Protein AF-F9P4R7-F1 (afdb_monomer_lite)

Organism: NCBI:txid1035184

Radius of gyration: 28.3 Å; chains: 1; bounding box: 42×33×76 Å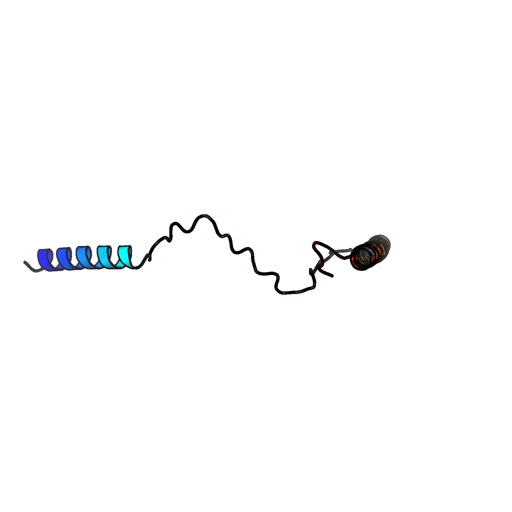

InterPro domains:
  IPR000709 Leu/Ile/Val-binding protein [PR00337] (41-57)
  IPR000709 Leu/Ile/Val-binding protein [PR00337] (63-79)
  IPR028081 Leucine-binding protein domain [PF13458] (40-80)
  IPR028082 Periplasmic binding protein-like I [SSF53822] (40-80)
  IPR051010 Branched-chain amino acid transport protein [PTHR30483] (1-80)

Secondary structure (DSSP, 8-state):
-HHHHHHHHHHHHHHHHHHHS----------------SSS---------SSTTHHHHHHHHHHHHHHHHHHHHTT-BTTB-

pLDDT: mean 80.49, std 16.18, range [48.25, 98.19]

Structure (mmCIF, N/CA/C/O backbone):
data_AF-F9P4R7-F1
#
_entry.id   AF-F9P4R7-F1
#
loop_
_atom_site.group_PDB
_atom_site.id
_atom_site.type_symbol
_atom_site.label_atom_id
_atom_site.label_alt_id
_atom_site.label_comp_id
_atom_site.label_asym_id
_atom_site.label_entity_id
_atom_site.label_seq_id
_atom_site.pdbx_PDB_ins_code
_atom_site.Cartn_x
_atom_site.Cartn_y
_atom_site.Cartn_z
_atom_site.occupancy
_atom_site.B_iso_or_equiv
_atom_site.auth_seq_id
_atom_site.auth_comp_id
_atom_site.auth_asym_id
_atom_site.auth_atom_id
_atom_site.pdbx_PDB_model_num
ATOM 1 N N . MET A 1 1 ? 27.128 23.534 63.347 1.00 55.31 1 MET A N 1
ATOM 2 C CA . MET A 1 1 ? 25.736 23.919 63.004 1.00 55.31 1 MET A CA 1
ATOM 3 C C . MET A 1 1 ? 25.509 24.092 61.500 1.00 55.31 1 MET A C 1
ATOM 5 O O . MET A 1 1 ? 24.564 23.509 60.996 1.00 55.31 1 MET A O 1
ATOM 9 N N . LYS A 1 2 ? 26.410 24.753 60.752 1.00 55.84 2 LYS A N 1
ATOM 10 C CA . LYS A 1 2 ? 26.302 24.936 59.283 1.00 55.84 2 LYS A CA 1
ATOM 11 C C . LYS A 1 2 ? 26.153 23.625 58.478 1.00 55.84 2 LYS A C 1
ATOM 13 O O . LYS A 1 2 ? 25.298 23.535 57.611 1.00 55.84 2 LYS A O 1
ATOM 18 N N . LYS A 1 3 ? 26.906 22.572 58.837 1.00 59.25 3 LYS A N 1
ATOM 19 C CA . LYS A 1 3 ? 26.812 21.241 58.195 1.00 59.25 3 LYS A CA 1
ATOM 20 C C . LYS A 1 3 ? 25.497 20.500 58.482 1.00 59.25 3 LYS A C 1
ATOM 22 O O . LYS A 1 3 ? 25.064 19.710 57.658 1.00 59.25 3 LYS A O 1
ATOM 27 N N . ARG A 1 4 ? 24.859 20.763 59.632 1.00 67.44 4 ARG A N 1
ATOM 28 C CA . ARG A 1 4 ? 23.568 20.152 59.999 1.00 67.44 4 ARG A CA 1
ATOM 29 C C . ARG A 1 4 ? 22.420 20.796 59.219 1.00 67.44 4 ARG A C 1
ATOM 31 O O . ARG A 1 4 ? 21.574 20.082 58.713 1.00 67.44 4 ARG A O 1
ATOM 38 N N . ILE A 1 5 ? 22.471 22.118 59.035 1.00 74.31 5 ILE A N 1
ATOM 39 C CA . ILE A 1 5 ? 21.507 22.866 58.213 1.00 74.31 5 ILE A CA 1
ATOM 40 C C . ILE A 1 5 ? 21.619 22.458 56.736 1.00 74.31 5 ILE A C 1
ATOM 42 O O . ILE A 1 5 ? 20.604 22.222 56.091 1.00 74.31 5 ILE A O 1
ATOM 46 N N . ALA A 1 6 ? 22.844 22.296 56.220 1.00 76.50 6 ALA A N 1
ATOM 47 C CA . ALA A 1 6 ? 23.065 21.813 54.857 1.00 76.50 6 ALA A CA 1
ATOM 48 C C . ALA A 1 6 ? 22.511 20.391 54.636 1.00 76.50 6 ALA A C 1
ATOM 50 O O . ALA A 1 6 ? 21.867 20.138 53.622 1.00 76.50 6 ALA A O 1
ATOM 51 N N . LEU A 1 7 ? 22.696 19.480 55.603 1.00 77.69 7 LEU A N 1
ATOM 52 C CA . LEU A 1 7 ? 22.134 18.125 55.533 1.00 77.69 7 LEU A CA 1
ATOM 53 C C . LEU A 1 7 ? 20.599 18.129 55.547 1.00 77.69 7 LEU A C 1
ATOM 55 O O . LEU A 1 7 ? 19.979 17.384 54.793 1.00 77.69 7 LEU A O 1
ATOM 59 N N . SER A 1 8 ? 19.985 18.981 56.373 1.00 77.06 8 SER A N 1
ATOM 60 C CA . SER A 1 8 ? 18.526 19.112 56.445 1.00 77.06 8 SER A CA 1
ATOM 61 C C . SER A 1 8 ? 17.924 19.666 55.151 1.00 77.06 8 SER A C 1
ATOM 63 O O . SER A 1 8 ? 16.875 19.194 54.724 1.00 77.06 8 SER A O 1
ATOM 65 N N . PHE A 1 9 ? 18.600 20.611 54.490 1.00 82.06 9 PHE A N 1
ATOM 66 C CA . PHE A 1 9 ? 18.164 21.133 53.190 1.00 82.06 9 PHE A CA 1
ATOM 67 C C . PHE A 1 9 ? 18.246 20.085 52.078 1.00 82.06 9 PHE A C 1
ATOM 69 O O . PHE A 1 9 ? 17.318 19.975 51.281 1.00 82.06 9 PHE A O 1
ATOM 76 N N . VAL A 1 10 ? 19.316 19.286 52.048 1.00 84.06 10 VAL A N 1
ATOM 77 C CA . VAL A 1 10 ? 19.453 18.185 51.082 1.00 84.06 10 VAL A CA 1
ATOM 78 C C . VAL A 1 10 ? 18.367 17.133 51.300 1.00 84.06 10 VAL A C 1
ATOM 80 O O . VAL A 1 10 ? 17.746 16.698 50.338 1.00 84.06 10 VAL A O 1
ATOM 83 N N . ALA A 1 11 ? 18.077 16.766 52.551 1.00 82.38 11 ALA A N 1
ATOM 84 C CA . ALA A 1 11 ? 17.010 15.814 52.852 1.00 82.38 11 ALA A CA 1
ATOM 85 C C . ALA A 1 11 ? 15.630 16.326 52.401 1.00 82.38 11 ALA A C 1
ATOM 87 O O . ALA A 1 11 ? 14.862 15.576 51.801 1.00 82.38 11 ALA A O 1
ATOM 88 N N . LEU A 1 12 ? 15.331 17.608 52.634 1.00 79.94 12 LEU A N 1
ATOM 89 C CA . LEU A 1 12 ? 14.053 18.206 52.246 1.00 79.94 12 LEU A CA 1
ATOM 90 C C . LEU A 1 12 ? 13.909 18.331 50.719 1.00 79.94 12 LEU A C 1
ATOM 92 O O . LEU A 1 12 ? 12.840 18.058 50.176 1.00 79.94 12 LEU A O 1
ATOM 96 N N . ALA A 1 13 ? 14.995 18.675 50.019 1.00 80.75 13 ALA A N 1
ATOM 97 C CA . ALA A 1 13 ? 15.025 18.731 48.560 1.00 80.75 13 ALA A CA 1
ATOM 98 C C . ALA A 1 13 ? 14.802 17.347 47.929 1.00 80.75 13 ALA A C 1
ATOM 100 O O . ALA A 1 13 ? 14.016 17.222 46.993 1.00 80.75 13 ALA A O 1
ATOM 101 N N . SER A 1 14 ? 15.419 16.297 48.477 1.00 77.06 14 SER A N 1
ATOM 102 C CA . SER A 1 14 ? 15.238 14.921 47.999 1.00 77.06 14 SER A CA 1
ATOM 103 C C . SER A 1 14 ? 13.793 14.432 48.134 1.00 77.06 14 SER A C 1
ATOM 105 O O . SER A 1 14 ? 13.286 13.767 47.235 1.00 77.06 14 SER A O 1
ATOM 107 N N . VAL A 1 15 ? 13.103 14.789 49.224 1.00 76.06 15 VAL A N 1
ATOM 108 C CA . VAL A 1 15 ? 11.682 14.444 49.420 1.00 76.06 15 VAL A CA 1
ATOM 109 C C . VAL A 1 15 ? 10.782 15.218 48.450 1.00 76.06 15 VAL A C 1
ATOM 111 O O . VAL A 1 15 ? 9.846 14.644 47.898 1.00 76.06 15 VAL A O 1
ATOM 114 N N . ALA A 1 16 ? 11.091 16.489 48.177 1.00 74.50 16 ALA A N 1
ATOM 115 C CA . ALA A 1 16 ? 10.362 17.287 47.189 1.00 74.50 16 ALA A CA 1
ATOM 116 C C . ALA A 1 16 ? 10.537 16.749 45.754 1.00 74.50 16 ALA A C 1
ATOM 118 O O . ALA A 1 16 ? 9.569 16.692 44.999 1.00 74.50 16 ALA A O 1
ATOM 119 N N . LEU A 1 17 ? 11.743 16.292 45.395 1.00 74.25 17 LEU A N 1
ATOM 120 C CA . LEU A 1 17 ? 12.015 15.611 44.122 1.00 74.25 17 LEU A CA 1
ATOM 121 C C . LEU A 1 17 ? 11.250 14.285 43.994 1.00 74.25 17 LEU A C 1
ATOM 123 O O . LEU A 1 17 ? 10.761 13.966 42.912 1.00 74.25 17 LEU A O 1
ATOM 127 N N . LEU A 1 18 ? 11.099 13.535 45.090 1.00 68.44 18 LEU A N 1
ATOM 128 C CA . LEU A 1 18 ? 10.370 12.265 45.083 1.00 68.44 18 LEU A CA 1
ATOM 129 C C . LEU A 1 18 ? 8.850 12.459 44.942 1.00 68.44 18 LEU A C 1
ATOM 131 O O . LEU A 1 18 ? 8.203 11.665 44.272 1.00 68.44 18 LEU A O 1
ATOM 135 N N . ALA A 1 19 ? 8.292 13.537 45.504 1.00 69.56 19 ALA A N 1
ATOM 136 C CA . ALA A 1 19 ? 6.885 13.911 45.320 1.00 69.56 19 ALA A CA 1
ATOM 137 C C . ALA A 1 19 ? 6.592 14.547 43.941 1.00 69.56 19 ALA A C 1
ATOM 139 O O . ALA A 1 19 ? 5.445 14.554 43.498 1.00 69.56 19 ALA A O 1
ATOM 140 N N . ALA A 1 20 ? 7.616 15.076 43.258 1.00 65.88 20 ALA A N 1
ATOM 141 C CA . ALA A 1 20 ? 7.516 15.624 41.902 1.00 65.88 20 ALA A CA 1
ATOM 142 C C . ALA A 1 20 ? 7.571 14.550 40.799 1.00 65.88 20 ALA A C 1
ATOM 144 O O . ALA A 1 20 ? 7.122 14.800 39.679 1.00 65.88 20 ALA A O 1
ATOM 145 N N . CYS A 1 21 ? 8.046 13.337 41.111 1.00 64.44 21 CYS A N 1
ATOM 146 C CA . CYS A 1 21 ? 7.630 12.139 40.380 1.00 64.44 21 CYS A CA 1
ATOM 147 C C . CYS A 1 21 ? 6.166 11.886 40.746 1.00 64.44 21 CYS A C 1
ATOM 149 O O . CYS A 1 21 ? 5.866 11.138 41.672 1.00 64.44 21 CYS A O 1
ATOM 151 N N . GLY A 1 22 ? 5.279 12.633 40.088 1.00 55.91 22 GLY A N 1
ATOM 152 C CA . GLY A 1 22 ? 3.865 12.702 40.410 1.00 55.91 22 GLY A CA 1
ATOM 153 C C . GLY A 1 22 ? 3.209 11.333 40.519 1.00 55.91 22 GLY A C 1
ATOM 154 O O . GLY A 1 22 ? 3.688 10.344 39.972 1.00 55.91 22 GLY A O 1
ATOM 155 N N . GLU A 1 23 ? 2.095 11.327 41.244 1.00 57.25 23 GLU A N 1
ATOM 156 C CA . GLU A 1 23 ? 1.090 10.274 41.312 1.00 57.25 23 GLU A CA 1
ATOM 157 C C . GLU A 1 23 ? 1.214 9.278 40.149 1.00 57.25 23 GLU A C 1
ATOM 159 O O . GLU A 1 23 ? 0.770 9.540 39.026 1.00 57.25 23 GLU A O 1
ATOM 164 N N . VAL A 1 24 ? 1.826 8.115 40.408 1.00 53.38 24 VAL A N 1
ATOM 165 C CA . VAL A 1 24 ? 1.573 6.948 39.569 1.00 53.38 24 VAL A CA 1
ATOM 166 C C . VAL A 1 24 ? 0.115 6.649 39.834 1.00 53.38 24 VAL A C 1
ATOM 168 O O . VAL A 1 24 ? -0.230 5.962 40.796 1.00 53.38 24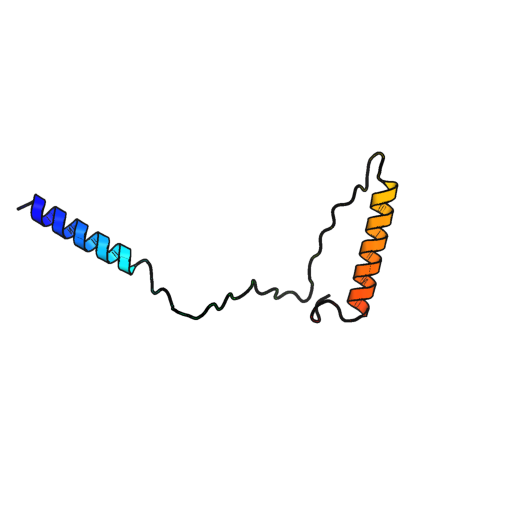 VAL A O 1
ATOM 171 N N . LYS A 1 25 ? -0.764 7.234 39.017 1.00 51.75 25 LYS A N 1
ATOM 172 C CA . LYS A 1 25 ? -2.128 6.758 38.927 1.00 51.75 25 LYS A CA 1
ATOM 173 C C . LYS A 1 25 ? -1.973 5.268 38.678 1.00 51.75 25 LYS A C 1
ATOM 175 O O . LYS A 1 25 ? -1.538 4.867 37.600 1.00 51.75 25 LYS A O 1
ATOM 180 N N . SER A 1 26 ? -2.346 4.452 39.656 1.00 52.06 26 SER A N 1
ATOM 181 C CA . SER A 1 26 ? -2.728 3.066 39.410 1.00 52.06 26 SER A CA 1
ATOM 182 C C . SER A 1 26 ? -4.057 3.100 38.642 1.00 52.06 26 SER A C 1
ATOM 184 O O . SER A 1 26 ? -5.097 2.636 39.093 1.00 52.06 26 SER A O 1
ATOM 186 N N . GLY A 1 27 ? -4.057 3.794 37.503 1.00 48.25 27 GLY A N 1
ATOM 187 C CA . GLY A 1 27 ? -5.038 3.632 36.464 1.00 48.25 27 GLY A CA 1
ATOM 188 C C . GLY A 1 27 ? -4.596 2.366 35.774 1.00 48.25 27 GLY A C 1
ATOM 189 O O . GLY A 1 27 ? -3.561 2.375 35.104 1.00 48.25 27 GLY A O 1
ATOM 190 N N . GLY A 1 28 ? -5.333 1.278 36.015 1.00 53.50 28 GLY A N 1
ATOM 191 C CA . GLY A 1 28 ? -5.142 0.018 35.307 1.00 53.50 28 GLY A CA 1
ATOM 192 C C . GLY A 1 28 ? -4.889 0.309 33.838 1.00 53.50 28 GLY A C 1
ATOM 193 O O . GLY A 1 28 ? -5.521 1.220 33.313 1.00 53.50 28 GLY A O 1
ATOM 194 N N . SER A 1 29 ? -3.912 -0.388 33.256 1.00 53.91 29 SER A N 1
ATOM 195 C CA . SER A 1 29 ? -3.331 -0.174 31.931 1.00 53.91 29 SER A CA 1
ATOM 196 C C . SER A 1 29 ? -4.343 0.262 30.869 1.00 53.91 29 SER A C 1
ATOM 198 O O . SER A 1 29 ? -4.718 -0.500 29.988 1.00 53.91 29 SER A O 1
ATOM 200 N N . ASN A 1 30 ? -4.718 1.535 30.891 1.00 54.69 30 ASN A N 1
ATOM 201 C CA . ASN A 1 3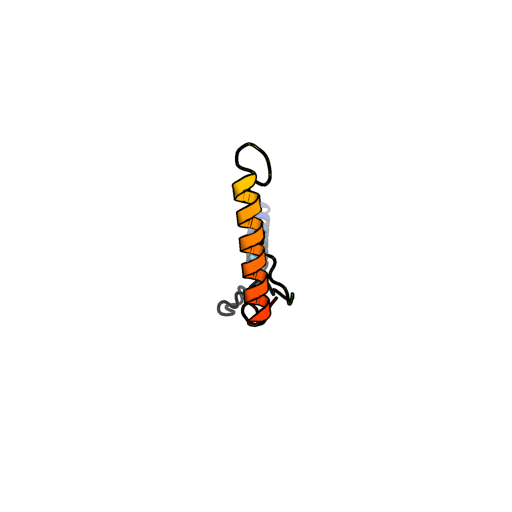0 ? -5.266 2.238 29.761 1.00 54.69 30 ASN A CA 1
ATOM 202 C C . ASN A 1 30 ? -4.031 2.657 28.992 1.00 54.69 30 ASN A C 1
ATOM 204 O O . ASN A 1 30 ? -3.620 3.817 29.013 1.00 54.69 30 ASN A O 1
ATOM 208 N N . ALA A 1 31 ? -3.422 1.678 28.320 1.00 59.00 31 ALA A N 1
ATOM 209 C CA . ALA A 1 31 ? -2.771 1.989 27.072 1.00 59.00 31 ALA A CA 1
ATOM 210 C C . ALA A 1 31 ? -3.866 2.633 26.219 1.00 59.00 31 ALA A C 1
ATOM 212 O O . ALA A 1 31 ? -4.641 1.957 25.546 1.00 59.00 31 ALA A O 1
ATOM 213 N N . THR A 1 32 ? -3.992 3.956 26.305 1.00 55.41 32 THR A N 1
ATOM 214 C CA . THR A 1 32 ? -4.568 4.739 25.231 1.00 55.41 32 THR A CA 1
ATOM 215 C C . THR A 1 32 ? -3.630 4.480 24.071 1.00 55.41 32 THR A C 1
ATOM 217 O O . THR A 1 32 ? -2.621 5.170 23.922 1.00 55.41 32 THR A O 1
ATOM 220 N N . GLY A 1 33 ? -3.901 3.404 23.324 1.00 59.38 33 GLY A N 1
ATOM 221 C CA . GLY A 1 33 ? -3.256 3.164 22.049 1.00 59.38 33 GLY A CA 1
ATOM 222 C C . GLY A 1 33 ? -3.324 4.465 21.269 1.00 59.38 33 GLY A C 1
ATOM 223 O O . GLY A 1 33 ? -4.300 5.213 21.404 1.00 59.38 33 GLY A O 1
ATOM 224 N N . THR A 1 34 ? -2.260 4.777 20.529 1.00 62.88 34 THR A N 1
ATOM 225 C CA . THR A 1 34 ? -2.220 5.956 19.669 1.00 62.88 34 THR A CA 1
ATOM 226 C C . THR A 1 34 ? -3.558 6.065 18.965 1.00 62.88 34 THR A C 1
ATOM 228 O O . THR A 1 34 ? -3.952 5.151 18.240 1.00 62.88 34 THR A O 1
ATOM 231 N N . LYS A 1 35 ? -4.302 7.138 19.251 1.00 57.06 35 LYS A N 1
ATOM 232 C CA . LYS A 1 35 ? -5.614 7.338 18.657 1.00 57.06 35 LYS A CA 1
ATOM 233 C C . LYS A 1 35 ? -5.368 7.493 17.161 1.00 57.06 35 LYS A C 1
ATOM 235 O O . LYS A 1 35 ? -4.991 8.573 16.716 1.00 57.06 35 LYS A O 1
ATOM 240 N N . VAL A 1 36 ? -5.551 6.419 16.393 1.00 61.16 36 VAL A N 1
ATOM 241 C CA . VAL A 1 36 ? -5.646 6.484 14.933 1.00 61.16 36 VAL A CA 1
ATOM 242 C C . VAL A 1 36 ? -6.999 7.133 14.661 1.00 61.16 36 VAL A C 1
ATOM 244 O O . VAL A 1 36 ? -8.007 6.470 14.414 1.00 61.16 36 VAL A O 1
ATOM 247 N N . ALA A 1 37 ? -7.037 8.451 14.868 1.00 58.88 37 ALA A N 1
ATOM 248 C CA . ALA A 1 37 ? -8.188 9.306 14.622 1.00 58.88 37 ALA A CA 1
ATOM 249 C C . ALA A 1 37 ? -8.543 9.335 13.129 1.00 58.88 37 ALA A C 1
ATOM 251 O O . ALA A 1 37 ? -9.646 9.737 12.766 1.00 58.88 37 ALA A O 1
ATOM 252 N N . ASP A 1 38 ? -7.629 8.859 12.288 1.00 67.19 38 ASP A N 1
ATOM 253 C CA . ASP A 1 38 ? -7.795 8.828 10.855 1.00 67.19 38 ASP A CA 1
ATOM 254 C C . ASP A 1 38 ? -8.673 7.641 10.446 1.00 67.19 38 ASP A C 1
ATOM 256 O O . ASP A 1 38 ? -8.541 6.506 10.929 1.00 67.19 38 ASP A O 1
ATOM 260 N N . LYS A 1 39 ? -9.606 7.932 9.534 1.00 82.94 39 LYS A N 1
ATOM 261 C CA . LYS A 1 39 ? -10.400 6.923 8.822 1.00 82.94 39 LYS A CA 1
ATOM 262 C C . LYS A 1 39 ? -9.528 6.017 7.955 1.00 82.94 39 LYS A C 1
ATOM 264 O O . LYS A 1 39 ? -9.993 4.954 7.588 1.00 82.94 39 LYS A O 1
ATOM 269 N N . THR A 1 40 ? -8.286 6.415 7.698 1.00 89.19 40 THR A N 1
ATOM 270 C CA . THR A 1 40 ? -7.371 5.755 6.773 1.00 89.19 40 THR A CA 1
ATOM 271 C C . THR A 1 40 ? -6.176 5.183 7.513 1.00 89.19 40 THR A C 1
ATOM 273 O O . THR A 1 40 ? -5.525 5.868 8.306 1.00 89.19 40 THR A O 1
ATOM 276 N N . ILE A 1 41 ? -5.861 3.924 7.220 1.00 89.50 41 ILE A N 1
ATOM 277 C CA . ILE A 1 41 ? -4.636 3.271 7.676 1.00 89.50 41 ILE A CA 1
ATOM 278 C C . ILE A 1 41 ? -3.591 3.449 6.579 1.00 89.50 41 ILE A C 1
ATOM 280 O O . ILE A 1 41 ? -3.778 3.006 5.450 1.00 89.50 41 ILE A O 1
ATOM 284 N N . LYS A 1 42 ? -2.479 4.111 6.903 1.00 90.62 42 LYS A N 1
ATOM 285 C CA . LYS A 1 42 ? -1.374 4.294 5.958 1.00 90.62 42 LYS A CA 1
ATOM 286 C C . LYS A 1 42 ? -0.494 3.051 5.955 1.00 90.62 42 LYS A C 1
ATOM 288 O O . LYS A 1 42 ? 0.103 2.722 6.978 1.00 90.62 42 LYS A O 1
ATOM 293 N N . ILE A 1 43 ? -0.390 2.408 4.797 1.00 90.38 43 ILE A N 1
ATOM 294 C CA . ILE A 1 43 ? 0.507 1.276 4.558 1.00 90.38 43 ILE A CA 1
ATOM 295 C C . ILE A 1 43 ? 1.571 1.731 3.564 1.00 90.38 43 ILE A C 1
ATOM 297 O O . ILE A 1 43 ? 1.253 2.251 2.496 1.00 90.38 43 ILE A O 1
ATOM 301 N N . GLY A 1 44 ? 2.835 1.578 3.948 1.00 93.88 44 GLY A N 1
ATOM 302 C CA . GLY A 1 44 ? 3.977 1.801 3.071 1.00 93.88 44 GLY A CA 1
ATOM 303 C C . GLY A 1 44 ? 4.513 0.466 2.577 1.00 93.88 44 GLY A C 1
ATOM 304 O O . GLY A 1 44 ? 4.589 -0.491 3.346 1.00 93.88 44 GLY A O 1
ATOM 305 N N . PHE A 1 45 ? 4.914 0.426 1.314 1.00 94.31 45 PHE A N 1
ATOM 306 C CA . PHE A 1 45 ? 5.593 -0.717 0.723 1.00 94.31 45 PHE A CA 1
ATOM 307 C C . PHE A 1 45 ? 6.972 -0.285 0.235 1.00 94.31 45 PHE A C 1
ATOM 309 O O . PHE A 1 45 ? 7.156 0.859 -0.178 1.00 94.31 45 PHE A O 1
ATOM 316 N N . ASN A 1 46 ? 7.928 -1.203 0.289 1.00 95.56 46 ASN A N 1
ATOM 317 C CA . ASN A 1 46 ? 9.257 -1.013 -0.268 1.00 95.56 46 ASN A CA 1
ATOM 318 C C . ASN A 1 46 ? 9.461 -2.068 -1.352 1.00 95.56 46 ASN A C 1
ATOM 320 O O . ASN A 1 46 ? 9.645 -3.235 -1.018 1.00 95.56 46 ASN A O 1
ATOM 324 N N . PHE A 1 47 ? 9.386 -1.647 -2.611 1.00 95.88 47 PHE A N 1
ATOM 325 C CA . PHE A 1 47 ? 9.573 -2.502 -3.779 1.00 95.88 47 PHE A CA 1
ATOM 326 C C . PHE A 1 47 ? 10.778 -2.030 -4.584 1.00 95.88 47 PHE A C 1
ATOM 328 O O . PHE A 1 47 ? 11.046 -0.829 -4.690 1.00 95.88 47 PHE A O 1
ATOM 335 N N . GLU A 1 48 ? 11.481 -2.964 -5.211 1.00 94.75 48 GLU A N 1
ATOM 336 C CA . GLU A 1 48 ? 12.529 -2.662 -6.175 1.00 94.75 48 GLU A CA 1
ATOM 337 C C . GLU A 1 48 ? 11.893 -2.193 -7.488 1.00 94.75 48 GLU A C 1
ATOM 339 O O . GLU A 1 48 ? 11.705 -2.970 -8.415 1.00 94.75 48 GLU A O 1
ATOM 344 N N . GLU A 1 49 ? 11.541 -0.912 -7.583 1.00 93.62 49 GLU A N 1
ATOM 345 C CA . GLU A 1 49 ? 10.932 -0.324 -8.791 1.00 93.62 49 GLU A CA 1
ATOM 346 C C . GLU A 1 49 ? 11.969 0.062 -9.864 1.00 93.62 49 GLU A C 1
ATOM 348 O O . GLU A 1 49 ? 11.622 0.468 -10.973 1.00 93.62 49 GLU A O 1
ATOM 353 N N . THR A 1 50 ? 13.262 -0.057 -9.550 1.00 93.06 50 THR A N 1
ATOM 354 C CA . THR A 1 50 ? 14.372 0.295 -10.446 1.00 93.06 50 THR A CA 1
ATOM 3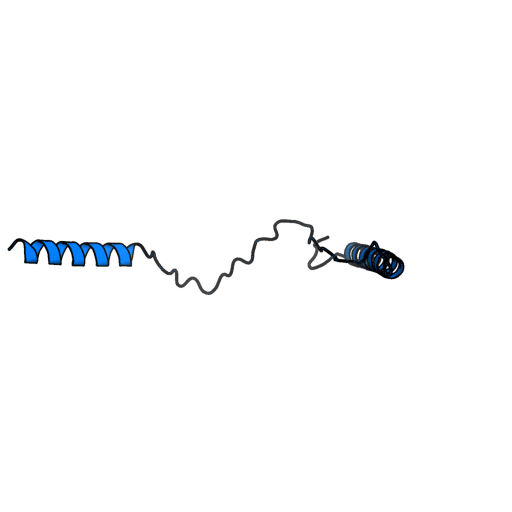55 C C . THR A 1 50 ? 15.498 -0.741 -10.377 1.00 93.06 50 THR A C 1
ATOM 357 O O . THR A 1 50 ? 15.537 -1.586 -9.485 1.00 93.06 50 THR A O 1
ATOM 360 N N . GLY A 1 51 ? 16.428 -0.693 -11.335 1.00 93.12 51 GLY A N 1
ATOM 361 C CA . GLY A 1 51 ? 17.552 -1.629 -11.404 1.00 93.12 51 GLY A CA 1
ATOM 362 C C . GLY A 1 51 ? 17.192 -2.972 -12.047 1.00 93.12 51 GLY A C 1
ATOM 363 O O . GLY A 1 51 ? 16.182 -3.106 -12.734 1.00 93.12 51 GLY A O 1
ATOM 364 N N . ALA A 1 52 ? 18.048 -3.976 -11.858 1.00 94.56 52 ALA A N 1
ATOM 365 C CA . ALA A 1 52 ? 17.941 -5.261 -12.558 1.00 94.56 52 ALA A CA 1
ATOM 366 C C . ALA A 1 52 ? 16.677 -6.069 -12.201 1.00 94.56 52 ALA A C 1
ATOM 368 O O . ALA A 1 52 ? 16.278 -6.954 -12.953 1.00 94.56 52 ALA A O 1
ATOM 369 N N . THR A 1 53 ? 16.045 -5.763 -11.068 1.00 93.06 53 THR A N 1
ATOM 370 C CA . THR A 1 53 ? 14.868 -6.462 -10.536 1.00 93.06 53 THR A CA 1
ATOM 371 C C . THR A 1 53 ? 13.577 -5.643 -10.643 1.00 93.06 53 THR A C 1
ATOM 373 O O . THR A 1 53 ? 12.539 -6.100 -10.171 1.00 93.06 53 THR A O 1
ATOM 376 N N . ALA A 1 54 ? 13.607 -4.493 -11.335 1.00 94.88 54 ALA A N 1
ATOM 377 C CA . ALA A 1 54 ? 12.486 -3.551 -11.479 1.00 94.88 54 ALA A CA 1
ATOM 378 C C . ALA A 1 54 ? 11.157 -4.190 -11.922 1.00 94.88 54 ALA A C 1
ATOM 380 O O . ALA A 1 54 ? 10.067 -3.773 -11.520 1.00 94.88 54 ALA A O 1
ATOM 381 N N . ALA A 1 55 ? 11.251 -5.207 -12.784 1.00 93.00 55 ALA A N 1
ATOM 382 C CA . ALA A 1 55 ? 10.091 -5.904 -13.325 1.00 93.00 55 ALA A CA 1
ATOM 383 C C . ALA A 1 55 ? 9.277 -6.621 -12.236 1.00 93.00 55 ALA A C 1
ATOM 385 O O . ALA A 1 55 ? 8.049 -6.638 -12.318 1.00 93.00 55 ALA A O 1
ATOM 386 N N . TYR A 1 56 ? 9.943 -7.168 -11.213 1.00 94.50 56 TYR A N 1
ATOM 387 C CA . TYR A 1 56 ? 9.276 -7.811 -10.082 1.00 94.50 56 TYR A CA 1
ATOM 388 C C . TYR A 1 56 ? 8.608 -6.764 -9.190 1.00 94.50 56 TYR A C 1
ATOM 390 O O . TYR A 1 56 ? 7.398 -6.843 -8.992 1.00 94.50 56 TYR A O 1
ATOM 398 N N . GLY A 1 57 ? 9.337 -5.717 -8.786 1.00 96.44 57 GLY A N 1
ATOM 399 C CA . GLY A 1 57 ? 8.792 -4.670 -7.916 1.00 96.44 57 GLY A CA 1
ATOM 400 C C . GLY A 1 57 ? 7.593 -3.935 -8.525 1.00 96.44 57 GLY A C 1
ATOM 401 O O . GLY A 1 57 ? 6.611 -3.671 -7.837 1.00 96.44 57 GLY A O 1
ATOM 402 N N . THR A 1 58 ? 7.593 -3.700 -9.843 1.00 94.00 58 THR A N 1
ATOM 403 C CA . THR A 1 58 ? 6.429 -3.112 -10.538 1.00 94.00 58 THR A CA 1
ATOM 404 C C . THR A 1 58 ? 5.202 -4.031 -10.493 1.00 94.00 58 THR A C 1
ATOM 406 O O . THR A 1 58 ? 4.067 -3.562 -10.375 1.00 94.00 58 THR A O 1
ATOM 409 N N . ALA A 1 59 ? 5.397 -5.345 -10.638 1.00 96.38 59 ALA A N 1
ATOM 410 C CA . ALA A 1 59 ? 4.303 -6.313 -10.574 1.00 96.38 59 ALA A CA 1
ATOM 411 C C . ALA A 1 59 ? 3.768 -6.453 -9.139 1.00 96.38 59 ALA A C 1
ATOM 413 O O . ALA A 1 59 ? 2.553 -6.451 -8.935 1.00 96.38 59 ALA A O 1
ATOM 414 N N . GLU A 1 60 ? 4.664 -6.502 -8.155 1.00 96.81 60 GLU A N 1
ATOM 415 C CA . GLU A 1 60 ? 4.340 -6.552 -6.727 1.00 96.81 60 GLU A CA 1
ATOM 416 C C . GLU A 1 60 ? 3.564 -5.314 -6.278 1.00 96.81 60 GLU A C 1
ATOM 418 O O . GLU A 1 60 ? 2.523 -5.449 -5.635 1.00 96.81 60 GLU A O 1
ATOM 423 N N . GLN A 1 61 ? 3.993 -4.118 -6.690 1.00 96.06 61 GLN A N 1
ATOM 424 C CA . GLN A 1 61 ? 3.294 -2.870 -6.391 1.00 96.06 61 GLN A CA 1
ATOM 425 C C . GLN A 1 61 ? 1.853 -2.879 -6.901 1.00 96.06 61 GLN A C 1
ATOM 427 O O . GLN A 1 61 ? 0.932 -2.524 -6.163 1.00 96.06 61 GLN A O 1
ATOM 432 N N . LYS A 1 62 ? 1.642 -3.312 -8.148 1.00 96.75 62 LYS A N 1
ATOM 433 C CA . LYS A 1 62 ? 0.298 -3.414 -8.733 1.00 96.75 62 LYS A CA 1
ATOM 434 C C . LYS A 1 62 ? -0.561 -4.433 -7.988 1.00 96.75 62 LYS A C 1
ATOM 436 O O . LYS A 1 62 ? -1.732 -4.164 -7.737 1.00 96.75 62 LYS A O 1
ATOM 441 N N . GLY A 1 63 ? 0.013 -5.574 -7.607 1.00 97.88 63 GLY A N 1
ATOM 442 C CA . GLY A 1 63 ? -0.680 -6.589 -6.810 1.00 97.88 63 GLY A CA 1
ATOM 443 C C . GLY A 1 63 ? -1.063 -6.082 -5.417 1.00 97.88 63 GLY A C 1
ATOM 444 O O . GLY A 1 63 ? -2.198 -6.265 -4.983 1.00 97.88 63 GLY A O 1
ATOM 445 N N . ALA A 1 64 ? -0.152 -5.380 -4.741 1.00 97.62 64 ALA A N 1
ATOM 446 C CA . ALA A 1 64 ? -0.411 -4.775 -3.439 1.00 97.62 64 ALA A CA 1
ATOM 447 C C . ALA A 1 64 ? -1.500 -3.693 -3.517 1.00 97.62 64 ALA A C 1
ATOM 449 O O . ALA A 1 64 ? -2.379 -3.647 -2.659 1.00 97.62 64 ALA A O 1
ATOM 450 N N . GLN A 1 65 ? -1.489 -2.861 -4.563 1.00 97.12 65 GLN A N 1
ATOM 451 C CA . GLN A 1 65 ? -2.537 -1.862 -4.802 1.00 97.12 65 GLN A CA 1
ATOM 452 C C . GLN A 1 65 ? -3.897 -2.513 -5.065 1.00 97.12 65 GLN A C 1
ATOM 454 O O . GLN A 1 65 ? -4.881 -2.104 -4.452 1.00 97.12 65 GLN A O 1
ATOM 459 N N . LEU A 1 66 ? -3.947 -3.564 -5.890 1.00 98.19 66 LEU A N 1
ATOM 460 C CA . LEU A 1 66 ? -5.178 -4.319 -6.128 1.00 98.19 66 LEU A CA 1
ATOM 461 C C . LEU A 1 66 ? -5.744 -4.894 -4.821 1.00 98.19 66 LEU A C 1
ATOM 463 O O . LEU A 1 66 ? -6.929 -4.728 -4.545 1.00 98.19 66 LEU A O 1
ATOM 467 N N . ALA A 1 67 ? -4.897 -5.493 -3.982 1.00 97.88 67 ALA A N 1
ATOM 468 C CA . ALA A 1 67 ? -5.321 -6.031 -2.692 1.00 97.88 67 ALA A CA 1
ATOM 469 C C . ALA A 1 67 ? -5.868 -4.938 -1.757 1.00 97.88 67 ALA A C 1
ATOM 471 O O . ALA A 1 67 ? -6.905 -5.130 -1.122 1.00 97.88 67 ALA A O 1
ATOM 472 N N . VAL A 1 68 ? -5.214 -3.771 -1.694 1.00 97.06 68 VAL A N 1
ATOM 473 C CA . VAL A 1 68 ? -5.714 -2.621 -0.919 1.00 97.06 68 VAL A CA 1
ATOM 474 C C . VAL A 1 68 ? -7.084 -2.174 -1.433 1.00 97.06 68 VAL A C 1
ATOM 476 O O . VAL A 1 68 ? -7.990 -1.943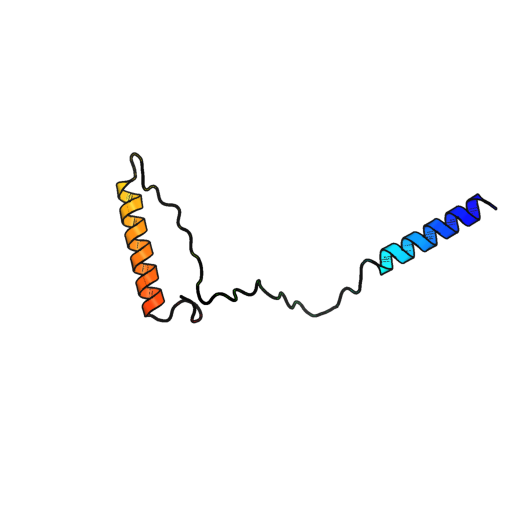 -0.632 1.00 97.06 68 VAL A O 1
ATOM 479 N N . GLU A 1 69 ? -7.275 -2.092 -2.751 1.00 96.81 69 GLU A N 1
ATOM 480 C CA . GLU A 1 69 ? -8.567 -1.732 -3.339 1.00 96.81 69 GLU A CA 1
ATOM 481 C C . GLU A 1 69 ? -9.670 -2.741 -3.003 1.00 96.81 69 GLU A C 1
ATOM 483 O O . GLU A 1 69 ? -10.783 -2.340 -2.657 1.00 96.81 69 GLU A O 1
ATOM 488 N N . GLU A 1 70 ? -9.382 -4.037 -3.111 1.00 98.06 70 GLU A N 1
ATOM 489 C CA . GLU A 1 70 ? -10.329 -5.110 -2.801 1.00 98.06 70 GLU A CA 1
ATOM 490 C C . GLU A 1 70 ? -10.727 -5.097 -1.321 1.00 98.06 70 GLU A C 1
ATOM 492 O O . GLU A 1 70 ? -11.919 -5.135 -1.005 1.00 98.06 70 GLU A O 1
ATOM 497 N N . ILE A 1 71 ? -9.757 -4.947 -0.416 1.00 97.31 71 ILE A N 1
ATOM 498 C CA . ILE A 1 71 ? -9.998 -4.844 1.030 1.00 97.31 71 ILE A CA 1
ATOM 499 C C . ILE A 1 71 ? -10.835 -3.601 1.350 1.00 97.31 71 ILE A C 1
ATOM 501 O O . ILE A 1 71 ? -11.824 -3.687 2.080 1.00 97.31 71 ILE A O 1
ATOM 505 N N . ASN A 1 72 ? -10.498 -2.452 0.763 1.00 96.31 72 ASN A N 1
ATOM 506 C CA . ASN A 1 72 ? -11.241 -1.212 0.977 1.00 96.31 72 ASN A CA 1
ATOM 507 C C . ASN A 1 72 ? -12.683 -1.304 0.451 1.00 96.31 72 ASN A C 1
ATOM 509 O O . ASN A 1 72 ? -13.597 -0.787 1.099 1.00 96.31 72 ASN A O 1
ATOM 513 N N . LYS A 1 73 ? -12.909 -1.998 -0.676 1.00 96.88 73 LYS A N 1
ATOM 514 C CA . LYS A 1 73 ? -14.254 -2.300 -1.205 1.00 96.88 73 LYS A CA 1
ATOM 515 C C . LYS A 1 73 ? -15.031 -3.274 -0.312 1.00 96.88 73 LYS A C 1
ATOM 517 O O . LYS A 1 73 ? -16.250 -3.152 -0.220 1.00 96.88 73 LYS A O 1
ATOM 522 N N . ALA A 1 74 ? -14.348 -4.196 0.366 1.00 97.31 74 ALA A N 1
ATOM 523 C CA . ALA A 1 74 ? -14.944 -5.161 1.293 1.00 97.31 74 ALA A CA 1
ATOM 524 C C . ALA A 1 74 ? -15.249 -4.592 2.697 1.00 97.31 74 ALA A C 1
ATOM 526 O O . ALA A 1 74 ? -15.704 -5.331 3.569 1.00 97.31 74 ALA A O 1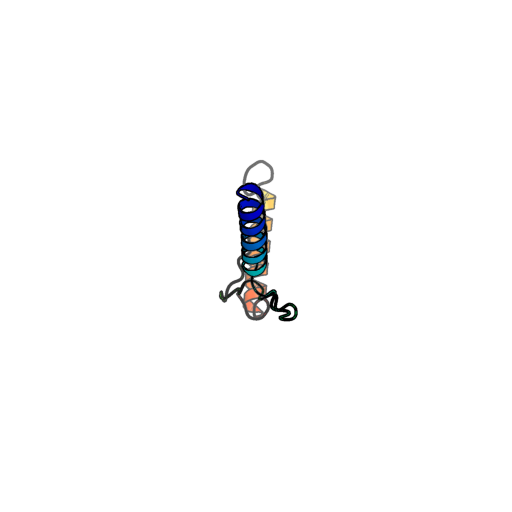
ATOM 527 N N . GLY A 1 75 ? -15.037 -3.290 2.921 1.00 93.38 75 GLY A N 1
ATOM 528 C CA . GLY A 1 75 ? -15.327 -2.617 4.194 1.00 93.38 75 GLY A CA 1
ATOM 529 C C . GLY A 1 75 ? -14.092 -2.171 4.979 1.00 93.38 75 GLY A C 1
ATOM 530 O O . GLY A 1 75 ? -14.239 -1.627 6.074 1.00 93.38 75 GLY A O 1
ATOM 531 N N . GLY A 1 76 ? -12.894 -2.346 4.420 1.00 93.81 76 GLY A N 1
ATOM 532 C CA . GLY A 1 76 ? -11.645 -1.922 5.043 1.00 93.81 76 GLY A CA 1
ATOM 533 C C . GLY A 1 76 ? -11.261 -2.766 6.261 1.00 93.81 76 GLY A C 1
ATOM 534 O O . GLY A 1 76 ? -11.815 -3.836 6.511 1.00 93.81 76 GLY A O 1
ATOM 535 N N . ILE A 1 77 ? -10.295 -2.277 7.034 1.00 91.31 77 ILE A N 1
ATOM 536 C CA . ILE A 1 77 ? -9.810 -2.945 8.250 1.00 91.31 77 ILE A CA 1
ATOM 537 C C . ILE A 1 77 ? -10.426 -2.227 9.447 1.00 91.31 77 ILE A C 1
ATOM 539 O O . ILE A 1 77 ? -10.203 -1.031 9.624 1.00 91.31 77 ILE A O 1
ATOM 543 N N . ASP A 1 78 ? -11.237 -2.924 10.242 1.00 89.38 78 ASP A N 1
ATOM 544 C CA . ASP A 1 78 ? -11.996 -2.334 11.356 1.00 89.38 78 ASP A CA 1
ATOM 545 C C . ASP A 1 78 ? -12.819 -1.092 10.942 1.00 89.38 78 ASP A C 1
ATOM 547 O O . ASP A 1 78 ? -12.957 -0.123 11.694 1.00 89.38 78 ASP A O 1
ATOM 551 N N . GLY A 1 79 ? -13.345 -1.099 9.709 1.00 88.12 79 GLY A N 1
ATOM 552 C CA . GLY A 1 79 ? -14.111 0.013 9.135 1.00 88.12 79 GLY A CA 1
ATOM 553 C C . GLY A 1 79 ? -13.269 1.216 8.688 1.00 88.12 79 GLY A C 1
ATOM 554 O O . GLY A 1 79 ? -13.812 2.314 8.546 1.00 88.12 79 GLY A O 1
ATOM 555 N N . LYS A 1 80 ? -11.955 1.040 8.505 1.00 86.94 80 LYS A N 1
ATOM 556 C CA . LYS A 1 80 ? -11.003 2.076 8.070 1.00 86.94 80 LYS A CA 1
ATOM 557 C C . LYS A 1 80 ? -10.469 1.782 6.662 1.00 86.94 80 LYS A C 1
ATOM 559 O O . LYS A 1 80 ? -10.125 0.632 6.385 1.00 86.94 80 LYS A O 1
ATOM 564 N N . ASN A 1 81 ? -10.370 2.803 5.803 1.00 80.88 81 ASN A N 1
ATOM 565 C CA . ASN A 1 81 ? -9.903 2.718 4.411 1.00 80.88 81 ASN A CA 1
ATOM 566 C C . ASN A 1 81 ? -9.225 3.991 3.879 1.00 80.88 81 ASN A C 1
ATOM 568 O O . ASN A 1 81 ? -9.435 5.099 4.429 1.00 80.88 81 ASN A O 1
#

Sequence (81 aa):
MKKRIALSFVALASVALLAACGEVKSGGSNATGTKVADKTIKIGFNFEETGATAAYGTAEQKGAQLAVEEINKAGGIDGKN

Foldseek 3Di:
DVVVVVVVVVVVVVVVVVCVVDDPPPPPPPPVPDPCVALADDDDDDFCCDDPCNVVRVVVVVVVVVVQVVCVVVQHDVNGD